Protein AF-A0A8T5SY99-F1 (afdb_monomer)

Sequence (152 aa):
MHVGFLIKKLTSEEIKSKTLEIPNKDREMFPKEGVLFFIESLDKYYGSHLTKNGGITGLDEWFEGYPVKQNDVIIISKYSKGFYLSSLSEIIDQQQHFNLEMERILSIEPDDILCPNCRYNLEHAGKGTRDDSYILKCARCGFTLVKKSHFD

Foldseek 3Di:
DWDDKDKDWDAPVCLVVVKAADDPVCLVVDDDAPDWFWEDEPHDIFTWGADPRRIIDRCVCVSVVFVDDGRWMWMWIGDPRGIYIDTPRNVVVVVPPVVVVVCVVVVDDDDFPADPPPRHGFDWPAADPDPQWTWTADPPPGDIDIDGHPDD

Radius of gyration: 20.11 Å; Cα contacts (8 Å, |Δi|>4): 247; chains: 1; bounding box: 43×52×40 Å

Structure (mmCIF, N/CA/C/O backbone):
data_AF-A0A8T5SY99-F1
#
_entry.id   AF-A0A8T5SY99-F1
#
loop_
_atom_site.group_PDB
_atom_site.id
_atom_site.type_symbol
_atom_site.label_atom_id
_atom_site.label_alt_id
_atom_site.label_comp_id
_atom_site.label_asym_id
_atom_site.label_entity_id
_atom_site.label_seq_id
_atom_site.pdbx_PDB_ins_code
_atom_site.Cartn_x
_atom_site.Cartn_y
_atom_site.Cartn_z
_atom_site.occupancy
_atom_site.B_iso_or_equiv
_atom_site.auth_seq_id
_atom_site.auth_comp_id
_atom_site.auth_asym_id
_atom_site.auth_atom_id
_atom_site.pdbx_PDB_model_num
ATOM 1 N 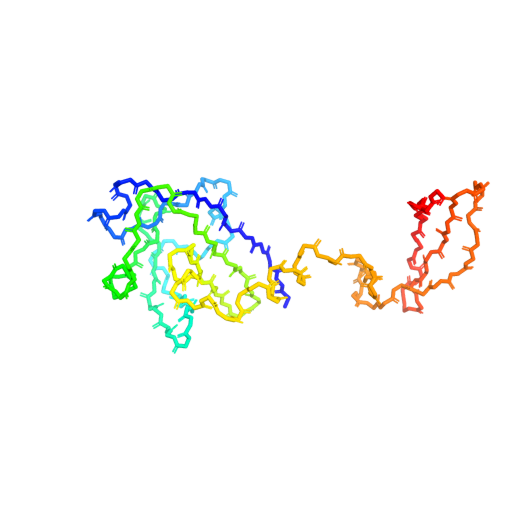N . MET A 1 1 ? 9.666 -0.825 -13.123 1.00 37.66 1 MET A N 1
ATOM 2 C CA . MET A 1 1 ? 10.563 -1.632 -12.264 1.00 37.66 1 MET A CA 1
ATOM 3 C C . MET A 1 1 ? 10.081 -1.474 -10.829 1.00 37.66 1 MET A C 1
ATOM 5 O O . MET A 1 1 ? 9.980 -0.332 -10.393 1.00 37.66 1 MET A O 1
ATOM 9 N N . HIS A 1 2 ? 9.699 -2.562 -10.151 1.00 42.06 2 HIS A N 1
ATOM 10 C CA . HIS A 1 2 ? 9.310 -2.521 -8.735 1.00 42.06 2 HIS A CA 1
ATOM 11 C C . HIS A 1 2 ? 10.550 -2.417 -7.848 1.00 42.06 2 HIS A C 1
ATOM 13 O O . HIS A 1 2 ? 11.557 -3.067 -8.126 1.00 42.06 2 HIS A O 1
ATOM 19 N N . VAL A 1 3 ? 10.476 -1.566 -6.825 1.00 53.16 3 VAL A N 1
ATOM 20 C CA . VAL A 1 3 ? 11.614 -1.215 -5.957 1.00 53.16 3 VAL A CA 1
ATOM 21 C C . VAL A 1 3 ? 11.468 -1.834 -4.561 1.00 53.16 3 VAL A C 1
ATOM 23 O O . VAL A 1 3 ? 12.458 -2.007 -3.862 1.00 53.16 3 VAL A O 1
ATOM 26 N N . GLY A 1 4 ? 10.256 -2.237 -4.172 1.00 63.75 4 GLY A N 1
ATOM 27 C CA . GLY A 1 4 ? 9.987 -2.907 -2.903 1.00 63.75 4 GLY A CA 1
ATOM 28 C C . GLY A 1 4 ? 8.499 -2.927 -2.563 1.00 63.75 4 GLY A C 1
ATOM 29 O O . GLY A 1 4 ? 7.689 -2.316 -3.265 1.00 63.75 4 GLY A O 1
ATOM 30 N N . PHE A 1 5 ? 8.161 -3.611 -1.472 1.00 68.06 5 PHE A N 1
ATOM 31 C CA . PHE A 1 5 ? 6.801 -3.713 -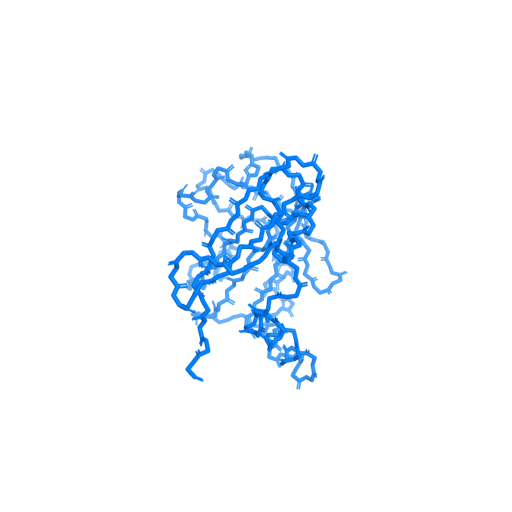0.946 1.00 68.06 5 PHE A CA 1
ATOM 32 C C . PHE A 1 5 ? 6.809 -3.444 0.557 1.00 68.06 5 PHE A C 1
ATOM 34 O O . PHE A 1 5 ? 7.667 -3.960 1.271 1.00 68.06 5 PHE A O 1
ATOM 41 N N . LEU A 1 6 ? 5.831 -2.680 1.038 1.00 78.31 6 LEU A N 1
ATOM 42 C CA . LEU A 1 6 ? 5.439 -2.694 2.443 1.00 78.31 6 LEU A CA 1
ATOM 43 C C . LEU A 1 6 ? 4.195 -3.569 2.558 1.00 78.31 6 LEU A C 1
ATOM 45 O O . LEU A 1 6 ? 3.147 -3.213 2.028 1.00 78.31 6 LEU A O 1
ATOM 49 N N . ILE A 1 7 ? 4.320 -4.701 3.244 1.00 78.38 7 ILE A N 1
ATOM 50 C CA . ILE A 1 7 ? 3.202 -5.603 3.528 1.00 78.38 7 ILE A CA 1
ATOM 51 C C . ILE A 1 7 ? 3.048 -5.666 5.038 1.00 78.38 7 ILE A C 1
ATOM 53 O O . ILE A 1 7 ? 3.974 -6.073 5.745 1.00 78.38 7 ILE A O 1
ATOM 57 N N . LYS A 1 8 ? 1.892 -5.246 5.545 1.00 84.00 8 LYS A N 1
ATOM 58 C CA . LYS A 1 8 ? 1.599 -5.297 6.979 1.00 84.00 8 LYS A CA 1
ATOM 59 C C . LYS A 1 8 ? 0.110 -5.421 7.243 1.00 84.00 8 LYS A C 1
ATOM 61 O O . LYS A 1 8 ? -0.716 -5.196 6.366 1.00 84.00 8 LYS A O 1
ATOM 66 N N . LYS A 1 9 ? -0.212 -5.763 8.486 1.00 86.75 9 LYS A N 1
ATOM 67 C CA . LYS A 1 9 ? -1.574 -5.693 9.007 1.00 86.75 9 LYS A CA 1
ATOM 68 C C . LYS A 1 9 ? -1.859 -4.290 9.529 1.00 86.75 9 LYS A C 1
ATOM 70 O O . LYS A 1 9 ? -0.990 -3.702 10.175 1.00 86.75 9 LYS A O 1
ATOM 75 N N . LEU A 1 10 ? -3.068 -3.801 9.282 1.00 89.56 10 LEU A N 1
ATOM 76 C CA . LEU A 1 10 ? -3.578 -2.571 9.872 1.00 89.56 10 LEU A CA 1
ATOM 77 C C . LEU A 1 10 ? -3.834 -2.756 11.363 1.00 89.56 10 LEU A C 1
ATOM 79 O O . LEU A 1 10 ? -4.498 -3.705 11.795 1.00 89.56 10 LEU A O 1
ATOM 83 N N . THR A 1 11 ? -3.331 -1.815 12.149 1.00 93.31 11 THR A N 1
ATOM 84 C CA . THR A 1 11 ? -3.663 -1.695 13.567 1.00 93.31 11 THR A CA 1
ATOM 85 C C . THR A 1 11 ? -4.915 -0.838 13.761 1.00 93.31 11 THR A C 1
ATOM 87 O O . THR A 1 11 ? -5.295 -0.044 12.901 1.00 93.31 11 THR A O 1
ATOM 90 N N . SER A 1 12 ? -5.572 -0.971 14.915 1.00 93.00 12 SER A N 1
ATOM 91 C CA . SER A 1 12 ? -6.745 -0.149 15.239 1.00 93.00 12 SER A CA 1
ATOM 92 C C . SER A 1 12 ? -6.410 1.342 15.317 1.00 93.00 12 SER A C 1
ATOM 94 O O . SER A 1 12 ? -7.271 2.169 15.033 1.00 93.00 12 SER A O 1
ATOM 96 N N . GLU A 1 13 ? -5.180 1.683 15.711 1.00 93.31 13 GLU A N 1
ATOM 97 C CA . GLU A 1 13 ? -4.735 3.073 15.814 1.00 93.31 13 GLU A CA 1
ATOM 98 C C . GLU A 1 13 ? -4.562 3.704 14.434 1.00 93.31 13 GLU A C 1
ATOM 100 O O . GLU A 1 13 ? -5.018 4.820 14.213 1.00 93.31 13 GLU A O 1
ATOM 105 N N . GLU A 1 14 ? -3.999 2.971 13.473 1.00 93.31 14 GLU A N 1
ATOM 106 C CA . GLU A 1 14 ? -3.857 3.435 12.087 1.00 93.31 14 GLU A CA 1
ATOM 107 C C . GLU A 1 14 ? -5.207 3.709 11.424 1.00 93.31 14 GLU A C 1
ATOM 109 O O . GLU A 1 14 ? -5.354 4.694 10.707 1.00 93.31 14 GLU A O 1
ATOM 114 N N . ILE A 1 15 ? -6.214 2.880 11.713 1.00 91.62 15 ILE A N 1
ATOM 115 C CA . ILE A 1 15 ? -7.577 3.071 11.201 1.00 91.62 15 ILE A CA 1
ATOM 116 C C . ILE A 1 15 ? -8.224 4.310 11.830 1.00 91.62 15 ILE A C 1
ATOM 118 O O . ILE A 1 15 ? -8.823 5.119 11.128 1.00 91.62 15 ILE A O 1
ATOM 122 N N . LYS A 1 16 ? -8.088 4.489 13.150 1.00 91.88 16 LYS A N 1
ATOM 123 C CA . LYS A 1 16 ? -8.656 5.648 13.862 1.00 91.88 16 LYS A CA 1
ATOM 124 C C . LYS A 1 16 ? -7.991 6.963 13.467 1.00 91.88 16 LYS A C 1
ATOM 126 O O . LYS A 1 16 ? -8.677 7.961 13.277 1.00 91.88 16 LYS A O 1
ATOM 131 N N . SER A 1 17 ? -6.665 6.958 13.368 1.00 93.12 17 SER A N 1
ATOM 132 C CA . SER A 1 17 ? -5.846 8.126 13.024 1.00 93.12 17 SER A CA 1
ATOM 133 C C . SER A 1 17 ? -5.707 8.349 11.516 1.00 93.12 17 SER A C 1
ATOM 135 O O . SER A 1 17 ? -5.062 9.315 11.106 1.00 93.12 17 SER A O 1
ATOM 137 N N . LYS A 1 18 ? -6.272 7.450 10.696 1.00 93.25 18 LYS A N 1
ATOM 138 C CA . LYS A 1 18 ? -6.192 7.454 9.227 1.00 93.25 18 LYS A CA 1
ATOM 139 C C . LYS A 1 18 ? -4.759 7.629 8.706 1.00 93.25 18 LYS A C 1
ATOM 141 O O . LYS A 1 18 ? -4.503 8.304 7.710 1.00 93.25 18 LYS A O 1
ATOM 146 N N . THR A 1 19 ? -3.804 7.034 9.413 1.00 93.94 19 THR A N 1
ATOM 147 C CA . THR A 1 19 ? -2.369 7.161 9.151 1.00 93.94 19 THR A CA 1
ATOM 148 C C . THR A 1 19 ? -1.760 5.770 9.085 1.00 93.94 19 THR A C 1
ATOM 150 O O . THR A 1 19 ? -2.045 4.948 9.945 1.00 93.94 19 THR A O 1
ATOM 153 N N . LEU A 1 20 ? -0.911 5.496 8.092 1.00 93.06 20 LEU A N 1
ATOM 154 C CA . LEU A 1 20 ? -0.229 4.203 7.953 1.00 93.06 20 LEU A CA 1
ATOM 155 C C . LEU A 1 20 ? 1.198 4.288 8.479 1.00 93.06 20 LEU A C 1
ATOM 157 O O . LEU A 1 20 ? 2.041 4.977 7.910 1.00 93.06 20 LEU A O 1
ATOM 161 N N . GLU A 1 21 ? 1.508 3.567 9.545 1.00 92.44 21 GLU A N 1
ATOM 162 C CA . GLU A 1 21 ? 2.853 3.526 10.102 1.00 92.44 21 GLU A CA 1
ATOM 163 C C . GLU A 1 21 ? 3.798 2.701 9.229 1.00 92.44 21 GLU A C 1
ATOM 165 O O . GLU A 1 21 ? 3.538 1.526 8.933 1.00 92.44 21 GLU A O 1
ATOM 170 N N . ILE A 1 22 ? 4.947 3.298 8.896 1.00 87.06 22 ILE A N 1
ATOM 171 C CA . ILE A 1 22 ? 6.030 2.621 8.188 1.00 87.06 22 ILE A CA 1
ATOM 172 C C . ILE A 1 22 ? 7.069 2.117 9.203 1.00 87.06 22 ILE A C 1
ATOM 174 O O . ILE A 1 22 ? 7.662 2.924 9.936 1.00 87.06 22 ILE A O 1
ATOM 178 N N . PRO A 1 23 ? 7.366 0.803 9.216 1.00 82.69 23 PRO A N 1
ATOM 179 C CA . PRO A 1 23 ? 8.468 0.251 9.996 1.00 82.69 23 PRO A CA 1
ATOM 180 C C . PRO A 1 23 ? 9.796 0.932 9.650 1.00 82.69 23 PRO A C 1
ATOM 182 O O . PRO A 1 23 ? 10.079 1.183 8.483 1.00 82.69 23 PRO A O 1
ATOM 185 N N . ASN A 1 24 ? 10.657 1.173 10.643 1.00 78.38 24 ASN A N 1
ATOM 186 C CA . ASN A 1 24 ? 11.931 1.886 10.443 1.00 78.38 24 ASN A CA 1
ATOM 187 C C . ASN A 1 24 ? 12.778 1.323 9.291 1.00 78.38 24 ASN A C 1
ATOM 189 O O . ASN A 1 24 ? 13.319 2.094 8.505 1.00 78.38 24 ASN A O 1
ATOM 193 N N . LYS A 1 25 ? 12.826 -0.008 9.157 1.00 78.25 25 LYS A N 1
ATOM 194 C CA . LYS A 1 25 ? 13.546 -0.715 8.085 1.00 78.25 25 LYS A CA 1
ATOM 195 C C . LYS A 1 25 ? 13.067 -0.362 6.669 1.00 78.25 25 LYS A C 1
ATOM 197 O O . LYS A 1 25 ? 13.828 -0.500 5.723 1.00 78.25 25 LYS A O 1
ATOM 202 N N . ASP A 1 26 ? 11.823 0.096 6.528 1.00 74.19 26 ASP A N 1
ATOM 203 C CA . ASP A 1 26 ? 11.186 0.364 5.240 1.00 74.19 26 ASP A CA 1
ATOM 204 C C . ASP A 1 26 ? 11.137 1.866 4.903 1.00 74.19 26 ASP A C 1
ATOM 206 O O . ASP A 1 26 ? 10.755 2.243 3.790 1.00 74.19 26 ASP A O 1
ATOM 210 N N . ARG A 1 27 ? 11.545 2.736 5.843 1.00 76.00 27 ARG A N 1
ATOM 211 C CA . ARG A 1 27 ? 11.481 4.203 5.706 1.00 76.00 27 ARG A CA 1
ATOM 212 C C . ARG A 1 27 ? 12.395 4.751 4.625 1.00 76.00 27 ARG A C 1
ATOM 214 O O . ARG A 1 27 ? 11.992 5.665 3.918 1.00 76.00 27 ARG A O 1
ATOM 221 N N . GLU A 1 28 ? 13.587 4.182 4.464 1.00 77.06 28 GLU A N 1
ATOM 222 C CA . GLU A 1 28 ? 14.563 4.627 3.455 1.00 77.06 28 GLU A CA 1
ATOM 223 C C . GLU A 1 28 ? 14.026 4.513 2.027 1.00 77.06 28 GLU A C 1
ATOM 225 O O . GLU A 1 28 ? 14.459 5.219 1.121 1.00 77.06 28 GLU A O 1
ATOM 230 N N . MET A 1 29 ? 13.044 3.637 1.829 1.00 74.62 29 MET A N 1
ATOM 231 C CA . MET A 1 29 ? 12.411 3.437 0.540 1.00 74.62 29 MET A CA 1
ATOM 232 C C . MET A 1 29 ? 11.303 4.476 0.256 1.00 74.62 29 MET A C 1
ATOM 234 O O . MET A 1 29 ? 10.673 4.401 -0.799 1.00 74.62 29 MET A O 1
ATOM 238 N N . PHE A 1 30 ? 10.931 5.344 1.203 1.00 81.56 30 PHE A N 1
ATOM 239 C CA . PHE A 1 30 ? 9.907 6.388 1.032 1.00 81.56 30 PHE A CA 1
ATOM 240 C C . PHE A 1 30 ? 10.552 7.784 0.924 1.00 81.56 30 PHE A C 1
ATOM 242 O O . PHE A 1 30 ? 11.700 7.965 1.333 1.00 81.56 30 PHE A O 1
ATOM 249 N N . PRO A 1 31 ? 9.839 8.787 0.374 1.00 83.56 31 PRO A N 1
ATOM 250 C CA . PRO A 1 31 ? 10.314 10.166 0.358 1.00 83.56 31 PRO A CA 1
ATOM 251 C C . PRO A 1 31 ? 10.551 10.695 1.773 1.00 83.56 31 PRO A C 1
ATOM 253 O O . PRO A 1 31 ? 9.979 10.199 2.741 1.00 83.56 31 PRO A O 1
ATOM 256 N N . LYS A 1 32 ? 11.392 11.725 1.896 1.00 83.31 32 LYS A N 1
ATOM 257 C CA . LYS A 1 32 ? 11.662 12.369 3.188 1.00 83.31 32 LYS A CA 1
ATOM 258 C C . LYS A 1 32 ? 10.393 13.008 3.767 1.00 83.31 32 LYS A C 1
ATOM 260 O O . LYS A 1 32 ? 9.453 13.317 3.038 1.00 83.31 32 LYS A O 1
ATOM 265 N N . GLU A 1 33 ? 10.403 13.239 5.079 1.00 88.31 33 GLU A N 1
ATOM 266 C CA . GLU A 1 33 ? 9.351 13.978 5.787 1.00 88.31 33 GLU A CA 1
ATOM 267 C C . GLU A 1 33 ? 8.965 15.270 5.049 1.00 88.31 33 GLU A C 1
ATOM 269 O O . GLU A 1 33 ? 9.833 16.004 4.569 1.00 88.31 33 GLU A O 1
ATOM 274 N N . GLY A 1 34 ? 7.659 15.529 4.942 1.00 77.25 34 GLY A N 1
ATOM 275 C CA . GLY A 1 34 ? 7.115 16.734 4.308 1.00 77.25 34 GLY A CA 1
ATOM 276 C C . GLY A 1 34 ? 7.191 16.773 2.777 1.00 77.25 34 GLY A C 1
ATOM 277 O O . GLY A 1 34 ? 6.622 17.680 2.173 1.00 77.25 34 GLY A O 1
ATOM 278 N N . VAL A 1 35 ? 7.842 15.803 2.124 1.00 82.00 35 VAL A N 1
ATOM 279 C CA . VAL A 1 35 ? 7.814 15.683 0.660 1.00 82.00 35 VAL A CA 1
ATOM 280 C C . VAL A 1 35 ? 6.489 15.056 0.238 1.00 82.00 35 VAL A C 1
ATOM 282 O O . VAL A 1 35 ? 6.163 13.946 0.659 1.00 82.00 35 VAL A O 1
ATOM 285 N N . LEU A 1 36 ? 5.743 15.764 -0.611 1.00 84.12 36 LEU A N 1
ATOM 286 C CA . LEU A 1 36 ? 4.513 15.255 -1.210 1.00 84.12 36 LEU A CA 1
ATOM 287 C C . LEU A 1 36 ? 4.836 14.166 -2.241 1.00 84.12 36 LEU A C 1
ATOM 289 O O . LEU A 1 36 ? 5.722 14.329 -3.082 1.00 84.12 36 LEU A O 1
ATOM 293 N N . PHE A 1 37 ? 4.081 13.078 -2.201 1.00 82.94 37 PHE A N 1
ATOM 294 C CA . PHE A 1 37 ? 4.080 12.029 -3.210 1.00 82.94 37 PHE A CA 1
ATOM 295 C C . PHE A 1 37 ? 2.659 11.515 -3.432 1.00 82.94 37 PHE A C 1
ATOM 297 O O . PHE A 1 37 ? 1.750 11.839 -2.675 1.00 82.94 37 PHE A O 1
ATOM 304 N N . PHE A 1 38 ? 2.463 10.723 -4.482 1.00 82.06 38 PHE A N 1
ATOM 305 C CA . PHE A 1 38 ? 1.153 10.167 -4.801 1.00 82.06 38 PHE A CA 1
ATOM 306 C C . PHE A 1 38 ? 1.123 8.666 -4.546 1.00 82.06 38 PHE A C 1
ATOM 308 O O . PHE A 1 38 ? 2.065 7.950 -4.903 1.00 82.06 38 PHE A O 1
ATOM 315 N N . ILE A 1 39 ? 0.036 8.216 -3.927 1.00 84.75 39 ILE A N 1
ATOM 316 C CA . ILE A 1 39 ? -0.316 6.807 -3.785 1.00 84.75 39 ILE A CA 1
ATOM 317 C C . ILE A 1 39 ? -1.534 6.541 -4.659 1.00 84.75 39 ILE A C 1
ATOM 319 O O . ILE A 1 39 ? -2.543 7.227 -4.558 1.00 84.75 39 ILE A O 1
ATOM 323 N N . GLU A 1 40 ? -1.427 5.550 -5.523 1.00 81.75 40 GLU A N 1
ATOM 324 C CA . GLU A 1 40 ? -2.483 5.101 -6.417 1.00 81.75 40 GLU A CA 1
ATOM 325 C C . GLU A 1 40 ? -3.225 3.906 -5.809 1.00 81.75 40 GLU A C 1
ATOM 327 O O . GLU A 1 40 ? -2.587 3.008 -5.266 1.00 81.75 40 GLU A O 1
ATOM 332 N N . SER A 1 41 ? -4.551 3.870 -5.903 1.00 83.62 41 SER A N 1
ATOM 333 C CA . SER A 1 41 ? -5.387 2.708 -5.555 1.00 83.62 41 SER A CA 1
ATOM 33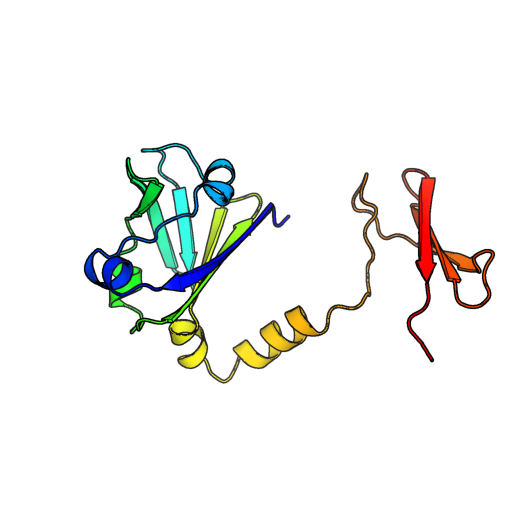4 C C . SER A 1 41 ? -6.607 2.716 -6.470 1.00 83.62 41 SER A C 1
ATOM 336 O O . SER A 1 41 ? -7.244 3.757 -6.593 1.00 83.62 41 SER A O 1
ATOM 338 N N . LEU A 1 42 ? -6.890 1.587 -7.137 1.00 69.50 42 LEU A N 1
ATOM 339 C CA . LEU A 1 42 ? -8.056 1.360 -8.016 1.00 69.50 42 LEU A CA 1
ATOM 340 C C . LEU A 1 42 ? -8.583 2.630 -8.730 1.00 69.50 42 LEU A C 1
ATOM 342 O O . LEU A 1 42 ? -9.708 3.064 -8.495 1.00 69.50 42 LEU A O 1
ATOM 346 N N . ASP A 1 43 ? -7.750 3.254 -9.567 1.00 68.56 43 ASP A N 1
ATOM 347 C CA . ASP A 1 43 ? -8.070 4.450 -10.375 1.00 68.56 43 ASP A CA 1
ATOM 348 C C . ASP A 1 43 ? -8.166 5.797 -9.629 1.00 68.56 43 ASP A C 1
ATOM 350 O O . ASP A 1 43 ? -8.501 6.826 -10.223 1.00 68.56 43 ASP A O 1
ATOM 354 N N . LYS A 1 44 ? -7.822 5.836 -8.341 1.00 76.00 44 LYS A N 1
ATOM 355 C CA . LYS A 1 44 ? -7.678 7.062 -7.547 1.00 76.00 44 LYS A CA 1
ATOM 356 C C . LYS A 1 44 ? -6.220 7.338 -7.215 1.00 76.00 44 LYS A C 1
ATOM 358 O O . LYS A 1 44 ? -5.426 6.428 -6.990 1.00 76.00 44 LYS A O 1
ATOM 363 N N . TYR A 1 45 ? -5.894 8.625 -7.129 1.00 83.62 45 TYR A N 1
ATOM 364 C CA . TYR A 1 45 ? -4.595 9.112 -6.682 1.00 83.62 45 TYR A CA 1
ATOM 365 C C . TYR A 1 45 ? -4.770 9.945 -5.421 1.00 83.62 45 TYR A C 1
ATOM 367 O O . TYR A 1 45 ? -5.507 10.929 -5.411 1.00 83.62 45 TYR A O 1
ATOM 375 N N . TYR A 1 46 ? -4.038 9.576 -4.382 1.00 85.00 46 TYR A N 1
ATOM 376 C CA . TYR A 1 46 ? -4.042 10.242 -3.094 1.00 85.00 46 TYR A CA 1
ATOM 377 C C . TYR A 1 46 ? -2.734 11.004 -2.921 1.00 85.00 46 TYR A C 1
ATOM 379 O O . TYR A 1 46 ? -1.647 10.429 -3.019 1.00 85.00 46 TYR A O 1
ATOM 387 N N . GLY A 1 47 ? -2.835 12.312 -2.691 1.00 86.12 47 GLY A N 1
ATOM 388 C CA . GLY A 1 47 ? -1.693 13.138 -2.317 1.00 86.12 47 GLY A CA 1
ATOM 389 C C . GLY A 1 47 ? -1.303 12.841 -0.874 1.00 86.12 47 GLY A C 1
ATOM 390 O O . GLY A 1 47 ? -2.013 13.217 0.053 1.00 86.12 47 GLY A O 1
ATOM 391 N N . SER A 1 48 ? -0.169 12.181 -0.682 1.00 89.94 48 SER A N 1
ATOM 392 C CA . SER A 1 48 ? 0.298 11.720 0.620 1.00 89.94 48 SER A CA 1
ATOM 393 C C . SER A 1 48 ? 1.667 12.293 0.966 1.00 89.94 48 SER A C 1
ATOM 395 O O . SER A 1 48 ? 2.434 12.730 0.107 1.00 89.94 48 SER A O 1
ATOM 397 N N . HIS A 1 49 ? 1.989 12.300 2.254 1.00 88.81 49 HIS A N 1
ATOM 398 C CA . HIS A 1 49 ? 3.322 12.652 2.736 1.00 88.81 49 HIS A CA 1
ATOM 399 C C . HIS A 1 49 ? 3.642 11.904 4.030 1.00 88.81 49 HIS A C 1
ATOM 401 O O . HIS A 1 49 ? 2.752 11.358 4.689 1.00 88.81 49 HIS A O 1
ATOM 407 N N . LEU A 1 50 ? 4.928 11.878 4.393 1.00 92.19 50 LEU A N 1
ATOM 408 C CA . LEU A 1 50 ? 5.359 11.326 5.674 1.00 92.19 50 LEU A CA 1
ATOM 409 C C . LEU A 1 50 ? 5.253 12.366 6.789 1.00 92.19 50 LEU A C 1
ATOM 411 O O . LEU A 1 50 ? 5.752 13.485 6.650 1.00 92.19 50 LEU A O 1
ATOM 415 N N . THR A 1 51 ? 4.666 11.956 7.910 1.00 91.62 51 THR A N 1
ATOM 416 C CA . THR A 1 51 ? 4.680 12.689 9.177 1.00 91.62 51 THR A CA 1
ATOM 417 C C . THR A 1 51 ? 6.050 12.591 9.856 1.00 91.62 51 THR A C 1
ATOM 419 O O . THR A 1 51 ? 6.854 11.709 9.545 1.00 91.62 51 THR A O 1
ATOM 422 N N . LYS A 1 52 ? 6.283 13.438 10.869 1.00 88.69 52 LYS A N 1
ATOM 423 C CA . LYS A 1 52 ? 7.480 13.413 11.741 1.00 88.69 52 LYS A CA 1
ATOM 424 C C . LYS A 1 52 ? 7.789 12.044 12.335 1.00 88.69 52 LYS A C 1
ATOM 426 O O . LYS A 1 52 ? 8.944 11.684 12.541 1.00 88.69 52 LYS A O 1
ATOM 431 N N . ASN A 1 53 ? 6.745 11.265 12.593 1.00 88.25 53 ASN A N 1
ATOM 432 C CA . ASN A 1 53 ? 6.872 9.955 13.214 1.00 88.25 53 ASN A CA 1
ATOM 433 C C . ASN A 1 53 ? 7.061 8.838 12.178 1.00 88.25 53 ASN A C 1
ATOM 435 O O . ASN A 1 53 ? 7.159 7.678 12.564 1.00 88.25 53 ASN A O 1
ATOM 439 N N . GLY A 1 54 ? 7.148 9.165 10.882 1.00 87.00 54 GLY A N 1
ATOM 440 C CA . GLY A 1 54 ? 7.324 8.207 9.790 1.00 87.00 54 GLY A CA 1
ATOM 441 C C . GLY A 1 54 ? 6.043 7.479 9.377 1.00 87.00 54 GLY A C 1
ATOM 442 O O . GLY A 1 54 ? 6.129 6.394 8.809 1.00 87.00 54 GLY A O 1
ATOM 443 N N . GLY A 1 55 ? 4.871 8.042 9.680 1.00 93.06 55 GLY A N 1
ATOM 444 C CA . GLY A 1 55 ? 3.586 7.547 9.183 1.00 93.06 55 GLY A CA 1
ATOM 445 C C . GLY A 1 55 ? 3.181 8.240 7.882 1.00 93.06 55 GLY A C 1
ATOM 446 O O . GLY A 1 55 ? 3.487 9.413 7.694 1.00 93.06 55 GLY A O 1
ATOM 447 N N . ILE A 1 56 ? 2.490 7.535 6.994 1.00 94.00 56 ILE A N 1
ATOM 448 C CA . ILE A 1 56 ? 1.889 8.080 5.774 1.00 94.00 56 ILE A CA 1
ATOM 449 C C . ILE A 1 56 ? 0.524 8.660 6.129 1.00 94.00 56 ILE A C 1
ATOM 451 O O . ILE A 1 56 ? -0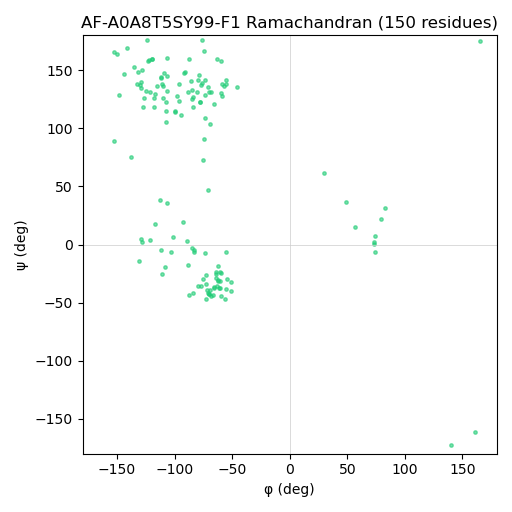.323 7.945 6.660 1.00 94.00 56 ILE A O 1
ATOM 455 N N . THR A 1 57 ? 0.303 9.928 5.802 1.00 94.19 57 THR A N 1
ATOM 456 C CA . THR A 1 57 ? -0.996 10.604 5.942 1.00 94.19 57 THR A CA 1
ATOM 457 C C . THR A 1 57 ? -1.453 11.192 4.599 1.00 94.19 57 THR A C 1
ATOM 459 O O . THR A 1 57 ? -0.716 11.113 3.612 1.00 94.19 57 THR A O 1
ATOM 462 N N . GLY A 1 58 ? -2.660 11.767 4.543 1.00 90.38 58 GLY A N 1
ATOM 463 C CA . GLY A 1 58 ? -3.317 12.193 3.299 1.00 90.38 58 GLY A CA 1
ATOM 464 C C . GLY A 1 58 ? -4.039 11.048 2.582 1.00 90.38 58 GLY A C 1
ATOM 465 O O . GLY A 1 58 ? -4.072 11.004 1.356 1.00 90.38 58 GLY A O 1
ATOM 466 N N . LEU A 1 59 ? -4.557 10.086 3.353 1.00 92.19 59 LEU A N 1
ATOM 467 C CA . LEU A 1 59 ? -5.295 8.909 2.876 1.00 92.19 59 LEU A CA 1
ATOM 468 C C . LEU A 1 59 ? -6.743 8.893 3.388 1.00 92.19 59 LEU A C 1
ATOM 470 O O . LEU A 1 59 ? -7.390 7.849 3.381 1.00 92.19 59 LEU A O 1
ATOM 474 N N . ASP A 1 60 ? -7.267 10.030 3.849 1.00 90.06 60 ASP A N 1
ATOM 475 C CA . ASP A 1 60 ? -8.584 10.110 4.484 1.00 90.06 60 ASP A CA 1
ATOM 476 C C . ASP A 1 60 ? -9.703 9.569 3.594 1.00 90.06 60 ASP A C 1
ATOM 478 O O . ASP A 1 60 ? -10.497 8.740 4.033 1.00 90.06 60 ASP A O 1
ATOM 482 N N . GLU A 1 61 ? -9.703 9.979 2.326 1.00 87.56 61 GLU A N 1
ATOM 483 C CA . GLU A 1 61 ? -10.663 9.526 1.318 1.00 87.56 61 GLU A CA 1
ATOM 484 C C . GLU A 1 61 ? -10.543 8.025 1.017 1.00 87.56 61 GLU A C 1
ATOM 486 O O . GLU A 1 61 ? -11.525 7.387 0.641 1.00 87.56 61 GLU A O 1
ATOM 491 N N . TRP A 1 62 ? -9.351 7.442 1.171 1.00 90.19 62 TRP A N 1
ATOM 492 C CA . TRP A 1 62 ? -9.149 6.002 1.011 1.00 90.19 62 TRP A CA 1
ATOM 493 C C . TRP A 1 62 ? -9.748 5.234 2.196 1.00 90.19 62 TRP A C 1
ATOM 495 O O . TRP A 1 62 ? -10.518 4.299 1.992 1.00 90.19 62 TRP A O 1
ATOM 505 N N . PHE A 1 63 ? -9.475 5.674 3.430 1.00 90.00 63 PHE A N 1
ATOM 506 C CA . PHE A 1 63 ? -10.057 5.078 4.640 1.00 90.00 63 PHE A CA 1
ATOM 507 C C . PHE A 1 63 ? -11.585 5.204 4.702 1.00 90.00 63 PHE A C 1
ATOM 509 O O . PHE A 1 63 ? -12.245 4.351 5.287 1.00 90.00 63 PHE A O 1
ATOM 516 N N . GLU A 1 64 ? -12.153 6.270 4.137 1.00 86.75 64 GLU A N 1
ATOM 517 C CA . GLU A 1 64 ? -13.606 6.462 4.058 1.00 86.75 64 GLU A CA 1
ATOM 518 C C . GLU A 1 64 ? -14.244 5.669 2.918 1.00 86.75 64 GLU A C 1
ATOM 520 O O . GLU A 1 64 ? -15.363 5.177 3.059 1.00 86.75 64 GLU A O 1
ATOM 525 N N . GLY A 1 65 ? -13.539 5.550 1.790 1.00 79.06 65 GLY A N 1
ATOM 526 C CA . GLY A 1 65 ? -14.027 4.855 0.604 1.00 79.06 65 GLY A CA 1
ATOM 527 C C . GLY A 1 65 ? -14.058 3.336 0.747 1.00 79.06 65 GLY A C 1
ATOM 528 O O . GLY A 1 65 ? -14.872 2.697 0.085 1.00 79.06 65 GLY A O 1
ATOM 529 N N . TYR A 1 66 ? -13.212 2.766 1.610 1.00 78.25 66 TYR A N 1
ATOM 530 C CA . TYR A 1 66 ? -13.093 1.321 1.787 1.00 78.25 66 TYR A CA 1
ATOM 531 C C . TYR A 1 66 ? -13.253 0.926 3.262 1.00 78.25 66 TYR A C 1
ATOM 533 O O . TYR A 1 66 ? -12.521 1.437 4.112 1.00 78.25 66 TYR A O 1
ATOM 541 N N . PRO A 1 67 ? -14.166 -0.007 3.601 1.00 73.38 67 PRO A N 1
ATOM 542 C CA . PRO A 1 67 ? -14.421 -0.414 4.981 1.00 73.38 67 PRO A CA 1
ATOM 543 C C . PRO A 1 67 ? -13.305 -1.326 5.515 1.00 73.38 67 PRO A C 1
ATOM 545 O O . PRO A 1 67 ? -13.492 -2.531 5.691 1.00 73.38 67 PRO A O 1
ATOM 548 N N . VAL A 1 68 ? -12.135 -0.749 5.788 1.00 83.75 68 VAL A N 1
ATOM 549 C CA . VAL A 1 68 ? -10.986 -1.462 6.355 1.00 83.75 68 VAL A CA 1
ATOM 550 C C . VAL A 1 68 ? -11.192 -1.788 7.835 1.00 83.75 68 VAL A C 1
ATOM 552 O O . VAL A 1 68 ? -11.726 -0.996 8.616 1.00 83.75 68 VAL A O 1
ATOM 555 N N . LYS A 1 69 ? -10.746 -2.975 8.244 1.00 86.62 69 LYS A N 1
ATOM 556 C CA . LYS A 1 69 ? -10.845 -3.494 9.612 1.00 86.62 69 LYS A CA 1
ATOM 557 C C . LYS A 1 69 ? -9.468 -3.767 10.195 1.00 86.62 69 LYS A C 1
ATOM 559 O O . LYS A 1 69 ? -8.470 -3.936 9.497 1.00 86.62 69 LYS A O 1
ATOM 564 N N . GLN A 1 70 ? -9.411 -3.829 11.524 1.00 88.19 70 GLN A N 1
ATOM 565 C CA . GLN A 1 70 ? -8.199 -4.260 12.210 1.00 88.19 70 GLN A CA 1
ATOM 566 C C . GLN A 1 70 ? -7.777 -5.642 11.694 1.00 88.19 70 GLN A C 1
ATOM 568 O O . GLN A 1 70 ? -8.610 -6.538 11.570 1.00 88.19 70 GLN A O 1
ATOM 573 N N . ASN A 1 71 ? -6.472 -5.822 11.490 1.00 84.00 71 ASN A N 1
ATOM 574 C CA . ASN A 1 71 ? -5.836 -7.008 10.915 1.00 84.00 71 ASN A CA 1
ATOM 575 C C . ASN A 1 71 ? -6.010 -7.199 9.406 1.00 84.00 71 ASN A C 1
ATOM 577 O O . ASN A 1 71 ? -5.433 -8.158 8.883 1.00 84.00 71 ASN A O 1
ATOM 581 N N . ASP A 1 72 ? -6.698 -6.293 8.709 1.00 82.81 72 ASP A N 1
ATOM 582 C CA . ASP A 1 72 ? -6.659 -6.276 7.252 1.00 82.81 72 ASP A CA 1
ATOM 583 C C . ASP A 1 72 ? -5.222 -6.101 6.778 1.00 82.81 72 ASP A C 1
ATOM 585 O O . ASP A 1 72 ? -4.442 -5.322 7.336 1.00 82.81 72 ASP A O 1
ATOM 589 N N . VAL A 1 73 ? -4.862 -6.857 5.747 1.00 79.62 73 VAL A N 1
ATOM 590 C CA . VAL A 1 73 ? -3.542 -6.759 5.136 1.00 79.62 73 VAL A CA 1
ATOM 591 C C . VAL A 1 73 ? -3.566 -5.620 4.133 1.00 79.62 73 VAL A C 1
ATOM 593 O O . VAL A 1 73 ? -4.416 -5.596 3.244 1.00 79.62 73 VAL A O 1
ATOM 596 N N . ILE A 1 74 ? -2.610 -4.709 4.275 1.00 84.12 74 ILE A N 1
ATOM 597 C CA . ILE A 1 74 ? -2.304 -3.684 3.285 1.00 84.12 74 ILE A CA 1
ATOM 598 C C . ILE A 1 74 ? -0.998 -4.014 2.580 1.00 84.12 74 ILE A C 1
ATOM 600 O O . ILE A 1 74 ? -0.049 -4.534 3.179 1.00 84.12 74 ILE A O 1
ATOM 604 N N . ILE A 1 75 ? -0.958 -3.675 1.300 1.00 79.38 75 ILE A N 1
ATOM 605 C CA . ILE A 1 75 ? 0.209 -3.807 0.442 1.00 79.38 75 ILE A CA 1
ATOM 606 C C . ILE A 1 75 ? 0.442 -2.447 -0.200 1.00 79.38 75 ILE A C 1
ATOM 608 O O . ILE A 1 75 ? -0.408 -1.963 -0.939 1.00 79.38 75 ILE A O 1
ATOM 612 N N . ILE A 1 76 ? 1.600 -1.844 0.071 1.00 83.38 76 ILE A N 1
ATOM 613 C CA . ILE A 1 76 ? 2.087 -0.671 -0.657 1.00 83.38 76 ILE A CA 1
ATOM 614 C C . ILE A 1 76 ? 3.250 -1.105 -1.540 1.00 83.38 76 ILE A C 1
ATOM 616 O O . ILE A 1 76 ? 4.362 -1.348 -1.064 1.00 83.38 76 ILE A O 1
ATOM 620 N N . SER A 1 77 ? 2.989 -1.193 -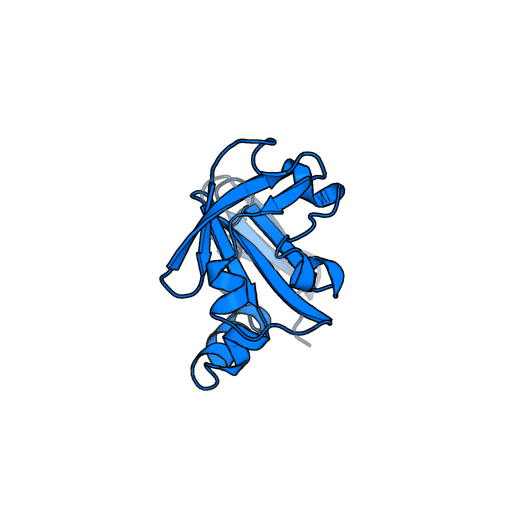2.837 1.00 72.69 77 SER A N 1
ATOM 621 C CA . SER A 1 77 ? 3.961 -1.532 -3.869 1.00 72.69 77 SER A CA 1
ATOM 622 C C . SER A 1 77 ? 4.662 -0.276 -4.368 1.00 72.69 77 SER A C 1
ATOM 624 O O . SER A 1 77 ? 4.019 0.700 -4.742 1.00 72.69 77 SER A O 1
ATOM 626 N N . LYS A 1 78 ? 5.993 -0.298 -4.433 1.00 67.25 78 LYS A N 1
ATOM 627 C CA . LYS A 1 78 ? 6.786 0.814 -4.975 1.00 67.25 78 LYS A CA 1
ATOM 628 C C . LYS A 1 78 ? 7.162 0.530 -6.407 1.00 67.25 78 LYS A C 1
ATOM 630 O O . LYS A 1 78 ? 7.755 -0.512 -6.695 1.00 67.25 78 LYS A O 1
ATOM 635 N N . TYR A 1 79 ? 6.878 1.469 -7.292 1.00 63.47 79 TYR A N 1
ATOM 636 C CA . TYR A 1 79 ? 7.294 1.420 -8.682 1.00 63.47 79 TYR A CA 1
ATOM 637 C C . TYR A 1 79 ? 8.171 2.626 -9.009 1.00 63.47 79 TYR A C 1
ATOM 639 O O . TYR A 1 79 ? 8.148 3.649 -8.335 1.00 63.47 79 TYR A O 1
ATOM 647 N N . SER A 1 80 ? 8.953 2.524 -10.082 1.00 53.62 80 SER A N 1
ATOM 648 C CA . SER A 1 80 ? 9.898 3.559 -10.530 1.00 53.62 80 SER A CA 1
ATOM 649 C C . SER A 1 80 ? 9.300 4.959 -10.765 1.00 53.62 80 SER A C 1
ATOM 651 O O . SER A 1 80 ? 10.045 5.882 -11.068 1.00 53.62 80 SER A O 1
ATOM 653 N N . LYS A 1 81 ? 7.974 5.112 -10.684 1.00 59.38 81 LYS A N 1
ATOM 654 C CA . LYS A 1 81 ? 7.238 6.363 -10.898 1.00 59.38 81 LYS A CA 1
ATOM 655 C C . LYS A 1 81 ? 6.267 6.719 -9.752 1.00 59.38 81 LYS A C 1
ATOM 657 O O . LYS A 1 81 ? 5.584 7.724 -9.885 1.00 59.38 81 LYS A O 1
ATOM 662 N N . GLY A 1 82 ? 6.187 5.940 -8.663 1.00 69.50 82 GLY A N 1
ATOM 663 C CA . GLY A 1 82 ? 5.169 6.152 -7.623 1.00 69.50 82 GLY A CA 1
ATOM 664 C C . GLY A 1 82 ? 4.904 4.950 -6.709 1.00 69.50 82 GLY A C 1
ATOM 665 O O . GLY A 1 82 ? 5.730 4.039 -6.584 1.00 69.50 82 GLY A O 1
ATOM 666 N N . PHE A 1 83 ? 3.749 4.976 -6.045 1.00 80.56 83 PHE A N 1
ATOM 667 C CA . PHE A 1 83 ? 3.332 4.009 -5.030 1.00 80.56 83 PHE A CA 1
ATOM 668 C C . PHE A 1 83 ? 1.927 3.504 -5.351 1.00 80.56 83 PHE A C 1
ATOM 670 O O . PHE A 1 83 ? 1.073 4.300 -5.716 1.00 80.56 83 PHE A O 1
ATOM 677 N N . TYR A 1 84 ? 1.687 2.204 -5.209 1.00 81.38 84 TYR A N 1
ATOM 678 C CA . TYR A 1 84 ? 0.371 1.587 -5.372 1.00 81.38 84 TYR A CA 1
ATOM 679 C C . TYR A 1 84 ? -0.053 0.964 -4.048 1.00 81.38 84 TYR A C 1
ATOM 681 O O . TYR A 1 84 ? 0.733 0.223 -3.461 1.00 81.38 84 TYR A O 1
ATOM 689 N N . LEU A 1 85 ? -1.257 1.259 -3.579 1.00 82.38 85 LEU A N 1
ATOM 690 C CA . LEU A 1 85 ? -1.840 0.739 -2.350 1.00 82.38 85 LEU A CA 1
ATOM 691 C C . LEU A 1 85 ? -2.994 -0.203 -2.692 1.00 82.38 85 LEU A C 1
ATOM 693 O O . LEU A 1 85 ? -3.804 0.085 -3.563 1.00 82.38 85 LEU A O 1
ATOM 697 N N . SER A 1 86 ? -3.066 -1.316 -1.973 1.00 77.12 86 SER A N 1
ATOM 698 C CA . SER A 1 86 ? -4.209 -2.227 -1.998 1.00 77.12 86 SER A CA 1
ATOM 699 C C . SER A 1 86 ? -4.446 -2.815 -0.611 1.00 77.12 86 SER A C 1
ATOM 701 O O . SER A 1 86 ? -3.476 -3.079 0.110 1.00 77.12 86 SER A O 1
ATOM 703 N N . SER A 1 87 ? -5.702 -3.079 -0.251 1.00 75.06 87 SER A N 1
ATOM 704 C CA . SER A 1 87 ? -6.061 -3.811 0.976 1.00 75.06 87 SER A CA 1
ATOM 705 C C . SER A 1 87 ? -6.905 -5.056 0.714 1.00 75.06 87 SER A C 1
ATOM 707 O O . SER A 1 87 ? -7.602 -5.142 -0.291 1.00 75.06 87 SER A O 1
ATOM 709 N N . LEU A 1 88 ? -6.898 -6.011 1.651 1.00 70.38 88 LEU A N 1
ATOM 710 C CA . LEU A 1 88 ? -7.769 -7.192 1.579 1.00 70.38 88 LEU A CA 1
ATOM 711 C C . LEU A 1 88 ? -9.258 -6.813 1.451 1.00 70.38 88 LEU A C 1
ATOM 713 O O . LEU A 1 88 ? -9.985 -7.464 0.712 1.00 70.38 88 LEU A O 1
ATOM 717 N N . SER A 1 89 ? -9.711 -5.761 2.134 1.00 67.50 89 SER A N 1
ATOM 718 C CA . SER A 1 89 ? -11.110 -5.315 2.066 1.00 67.50 89 SER A CA 1
ATOM 719 C C . SER A 1 89 ? -11.473 -4.714 0.705 1.00 67.50 89 SER A C 1
ATOM 721 O O . SER A 1 89 ? -12.525 -5.026 0.160 1.00 67.50 89 SER A O 1
ATOM 723 N N . GLU A 1 90 ? -10.566 -3.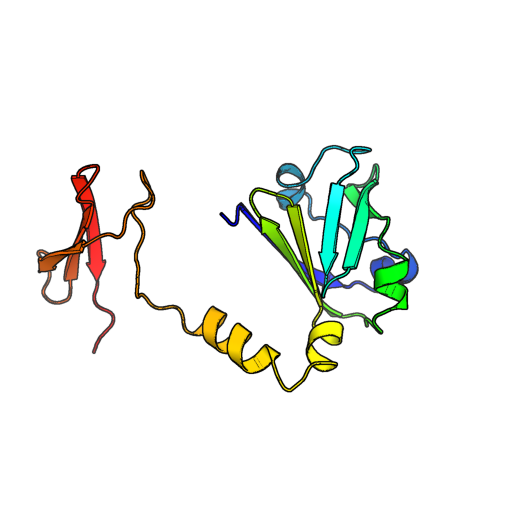942 0.110 1.00 64.94 90 GLU A N 1
ATOM 724 C CA . GLU A 1 90 ? -10.680 -3.427 -1.263 1.00 64.94 90 GLU A CA 1
ATOM 725 C C . GLU A 1 90 ? -10.696 -4.562 -2.307 1.00 64.94 90 GLU A C 1
ATOM 727 O O . GLU A 1 90 ? -11.430 -4.522 -3.290 1.00 64.94 90 GLU A O 1
ATOM 732 N N . ILE A 1 91 ? -9.930 -5.620 -2.045 1.00 62.00 91 ILE A N 1
ATOM 733 C CA . ILE A 1 91 ? -9.858 -6.835 -2.859 1.00 62.00 91 ILE A CA 1
ATOM 734 C C . ILE A 1 91 ? -11.147 -7.673 -2.772 1.00 62.00 91 ILE A C 1
ATOM 736 O O . ILE A 1 91 ? -11.612 -8.203 -3.783 1.00 62.00 91 ILE A O 1
ATOM 740 N N . ILE A 1 92 ? -11.715 -7.820 -1.570 1.00 57.00 92 ILE A N 1
ATOM 741 C CA . ILE A 1 92 ? -12.938 -8.602 -1.324 1.00 57.00 92 ILE A CA 1
ATOM 742 C C . ILE A 1 92 ? -14.149 -7.956 -2.006 1.00 57.00 92 ILE A C 1
ATOM 744 O O . ILE A 1 92 ? -14.978 -8.676 -2.559 1.00 57.00 92 ILE A O 1
ATOM 748 N N . ASP A 1 93 ? -14.225 -6.624 -2.047 1.00 56.38 93 ASP A N 1
ATOM 749 C CA . ASP A 1 93 ? -15.286 -5.911 -2.775 1.00 56.38 93 ASP A CA 1
ATOM 750 C C . ASP A 1 93 ? -15.255 -6.182 -4.298 1.00 56.38 93 ASP A C 1
ATOM 752 O O . ASP A 1 93 ? -16.266 -6.018 -4.980 1.00 56.38 93 ASP A O 1
ATOM 756 N N . GLN A 1 94 ? -14.134 -6.673 -4.847 1.00 55.88 94 GLN A N 1
ATOM 757 C CA . GLN A 1 94 ? -13.951 -6.977 -6.274 1.00 55.88 94 GLN A CA 1
ATOM 758 C C . GLN A 1 94 ? -13.804 -8.477 -6.590 1.00 55.88 94 GLN A C 1
ATOM 760 O O . GLN A 1 94 ? -13.031 -8.867 -7.476 1.00 55.88 94 GLN A O 1
ATOM 765 N N . GLN A 1 95 ? -14.551 -9.350 -5.909 1.00 47.28 95 GLN A N 1
ATOM 766 C CA . GLN A 1 95 ? -14.410 -10.812 -6.014 1.00 47.28 95 GLN A CA 1
ATOM 767 C C . GLN A 1 95 ? -14.881 -11.461 -7.344 1.00 47.28 95 GLN A C 1
ATOM 769 O O . GLN A 1 95 ? -15.530 -12.504 -7.347 1.00 47.28 95 GLN A O 1
ATOM 774 N N . GLN A 1 96 ? -14.485 -10.899 -8.492 1.00 45.69 96 GLN A N 1
ATOM 775 C CA . GLN A 1 96 ? -14.381 -11.605 -9.778 1.00 45.69 96 GLN A CA 1
ATOM 776 C C . GLN A 1 96 ? -13.043 -11.382 -10.517 1.00 45.69 96 GLN A C 1
ATOM 778 O O . GLN A 1 96 ? -12.722 -12.179 -11.393 1.00 45.69 96 GLN A O 1
ATOM 783 N N . HIS A 1 97 ? -12.209 -10.398 -10.143 1.00 43.03 97 HIS A N 1
ATOM 784 C CA . HIS A 1 97 ? -10.944 -10.117 -10.854 1.00 43.03 97 HIS A CA 1
ATOM 785 C C . HIS A 1 97 ? -9.661 -10.456 -10.074 1.00 43.03 97 HIS A C 1
ATOM 787 O O . HIS A 1 97 ? -8.642 -10.770 -10.688 1.00 43.03 97 HIS A O 1
ATOM 793 N N . PHE A 1 98 ? -9.691 -10.465 -8.737 1.00 40.84 98 PHE A N 1
ATOM 794 C CA . PHE A 1 98 ? -8.466 -10.592 -7.935 1.00 40.84 98 PHE A CA 1
ATOM 795 C C . PHE A 1 98 ? -7.856 -12.004 -7.894 1.00 40.84 98 PHE A C 1
ATOM 797 O O . PHE A 1 98 ? -6.636 -12.143 -7.817 1.00 40.84 98 PHE A O 1
ATOM 804 N N . ASN A 1 99 ? -8.667 -13.063 -8.004 1.00 42.94 99 ASN A N 1
ATOM 805 C CA . ASN A 1 99 ? -8.150 -14.438 -7.976 1.00 42.94 99 ASN A CA 1
ATOM 806 C C . ASN A 1 99 ? -7.166 -14.714 -9.131 1.00 42.94 99 ASN A C 1
ATOM 808 O O . ASN A 1 99 ? -6.197 -15.433 -8.926 1.00 42.94 99 ASN A O 1
ATOM 812 N N . LEU A 1 100 ? -7.350 -14.074 -10.293 1.00 44.78 100 LEU A N 1
ATOM 813 C CA . LEU A 1 100 ? -6.468 -14.210 -11.460 1.00 44.78 100 LEU A CA 1
ATOM 814 C C . LEU A 1 100 ? -5.109 -13.515 -11.271 1.00 44.78 100 LEU A C 1
ATOM 816 O O . LEU A 1 100 ? -4.082 -14.051 -11.677 1.00 44.78 100 LEU A O 1
ATOM 820 N N . GLU A 1 101 ? -5.079 -12.336 -10.644 1.00 38.22 101 GLU A N 1
ATOM 821 C CA . GLU A 1 101 ? -3.830 -11.602 -10.378 1.00 38.22 101 GLU A CA 1
ATOM 822 C C . GLU A 1 101 ? -3.065 -12.205 -9.191 1.00 38.22 101 GLU A C 1
ATOM 824 O O . GLU A 1 101 ? -1.840 -12.290 -9.230 1.00 38.22 101 GLU A O 1
ATOM 829 N N . MET A 1 102 ? -3.765 -12.702 -8.164 1.00 36.91 102 MET A N 1
ATOM 830 C CA . MET A 1 102 ? -3.137 -13.401 -7.041 1.00 36.91 102 MET A CA 1
ATOM 831 C C . MET A 1 102 ? -2.586 -14.771 -7.458 1.00 36.91 102 MET A C 1
ATOM 833 O O . MET A 1 102 ? -1.459 -15.089 -7.086 1.00 36.91 102 MET A O 1
ATOM 837 N N . GLU A 1 103 ? -3.317 -15.554 -8.266 1.00 40.97 103 GLU A N 1
ATOM 838 C CA . GLU A 1 103 ? -2.770 -16.776 -8.872 1.00 40.97 103 GLU A CA 1
ATOM 839 C C . GLU A 1 103 ? -1.558 -16.447 -9.732 1.00 40.97 103 GLU A C 1
ATOM 841 O O . GLU A 1 103 ? -0.530 -17.076 -9.549 1.00 40.97 103 GLU A O 1
ATOM 846 N N . ARG A 1 104 ? -1.604 -15.398 -10.558 1.00 37.47 104 ARG A N 1
ATOM 847 C CA . ARG A 1 104 ? -0.449 -14.951 -11.345 1.00 37.47 104 ARG A CA 1
ATOM 848 C C . ARG A 1 104 ? 0.744 -14.531 -10.481 1.00 37.47 104 ARG A C 1
ATOM 850 O O . ARG A 1 104 ? 1.872 -14.804 -10.858 1.00 37.47 104 ARG A O 1
ATOM 857 N N . ILE A 1 105 ? 0.541 -13.880 -9.336 1.00 40.53 105 ILE A N 1
ATOM 858 C CA . ILE A 1 105 ? 1.630 -13.496 -8.417 1.00 40.53 105 ILE A CA 1
ATOM 859 C C . ILE A 1 105 ? 2.198 -14.721 -7.681 1.00 40.53 105 ILE A C 1
ATOM 861 O O . ILE A 1 105 ? 3.401 -14.775 -7.420 1.00 40.53 105 ILE A O 1
ATOM 865 N N . LEU A 1 106 ? 1.354 -15.707 -7.366 1.00 36.47 106 LEU A N 1
ATOM 866 C CA . LEU A 1 106 ? 1.727 -16.927 -6.644 1.00 36.47 106 LEU A CA 1
ATOM 867 C C . LEU A 1 106 ? 2.214 -18.062 -7.563 1.00 36.47 106 LEU A C 1
ATOM 869 O O . LEU A 1 106 ? 2.880 -18.975 -7.082 1.00 36.47 106 LEU A O 1
ATOM 873 N N . SER A 1 107 ? 1.923 -18.002 -8.864 1.00 41.16 107 SER A N 1
ATOM 874 C CA . SER A 1 107 ? 2.263 -19.019 -9.866 1.00 41.16 107 SER A CA 1
ATOM 875 C C . SER A 1 107 ? 3.482 -18.665 -10.721 1.00 41.16 107 SER A C 1
ATOM 877 O O . SER A 1 107 ? 3.755 -19.373 -11.688 1.00 41.16 107 SER A O 1
ATOM 879 N N . ILE A 1 108 ? 4.214 -17.581 -10.429 1.00 41.66 108 ILE A N 1
ATOM 880 C CA . ILE A 1 108 ? 5.443 -17.260 -11.172 1.00 41.66 108 ILE A CA 1
ATOM 881 C C . ILE A 1 108 ? 6.572 -18.212 -10.749 1.00 41.66 108 ILE A C 1
ATOM 883 O O . ILE A 1 108 ? 7.375 -17.928 -9.864 1.00 41.66 108 ILE A O 1
ATOM 887 N N . GLU A 1 109 ? 6.668 -19.318 -11.477 1.00 40.12 109 GLU A N 1
ATOM 888 C CA . GLU A 1 109 ? 7.918 -19.816 -12.052 1.00 40.12 109 GLU A CA 1
ATOM 889 C C . GLU A 1 109 ? 7.680 -20.083 -13.556 1.00 40.12 109 GLU A C 1
ATOM 891 O O . GLU A 1 109 ? 6.588 -20.506 -13.921 1.00 40.12 109 GLU A O 1
ATOM 896 N N . PRO A 1 110 ? 8.687 -19.970 -14.442 1.00 48.09 110 PRO A N 1
ATOM 897 C CA . PRO A 1 110 ? 9.704 -18.934 -14.539 1.00 48.09 110 PRO A CA 1
ATOM 898 C C . PRO A 1 110 ? 9.913 -18.557 -16.022 1.00 48.09 110 PRO A C 1
ATOM 900 O O . PRO A 1 110 ? 10.918 -18.956 -16.599 1.00 48.09 110 PRO A O 1
ATOM 903 N N . ASP A 1 111 ? 9.014 -17.808 -16.657 1.00 46.06 111 ASP A N 1
ATOM 904 C CA . ASP A 1 111 ? 9.151 -17.644 -18.117 1.00 46.06 111 ASP A CA 1
ATOM 905 C C . ASP A 1 111 ? 10.121 -16.561 -18.579 1.00 46.06 111 ASP A C 1
ATOM 907 O O . ASP A 1 111 ? 10.432 -16.532 -19.756 1.00 46.06 111 ASP A O 1
ATOM 911 N N . ASP A 1 112 ? 10.714 -15.767 -17.682 1.00 58.44 112 ASP A N 1
ATOM 912 C CA . ASP A 1 112 ? 11.866 -14.934 -18.037 1.00 58.44 112 ASP A CA 1
ATOM 913 C C . ASP A 1 112 ? 12.754 -14.674 -16.814 1.00 58.44 112 ASP A C 1
ATOM 915 O O . ASP A 1 112 ? 12.601 -13.692 -16.080 1.00 58.44 112 ASP A O 1
ATOM 919 N N . ILE A 1 113 ? 13.721 -15.563 -16.562 1.00 64.38 113 ILE A N 1
ATOM 920 C CA . ILE A 1 113 ? 14.757 -15.290 -15.559 1.00 64.38 113 ILE A CA 1
ATOM 921 C C . ILE A 1 113 ? 15.637 -14.167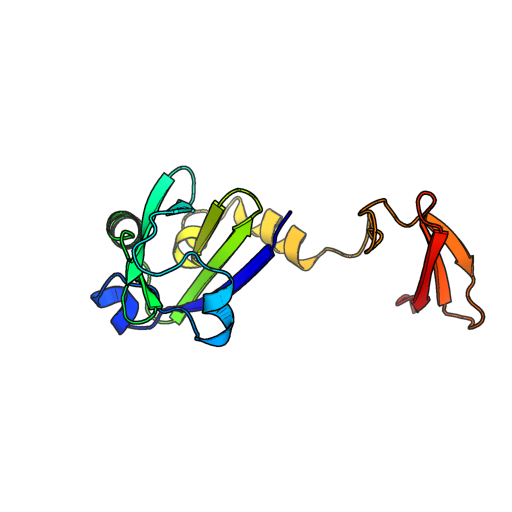 -16.105 1.00 64.38 113 ILE A C 1
ATOM 923 O O . ILE A 1 113 ? 16.471 -14.379 -16.978 1.00 64.38 113 ILE A O 1
ATOM 927 N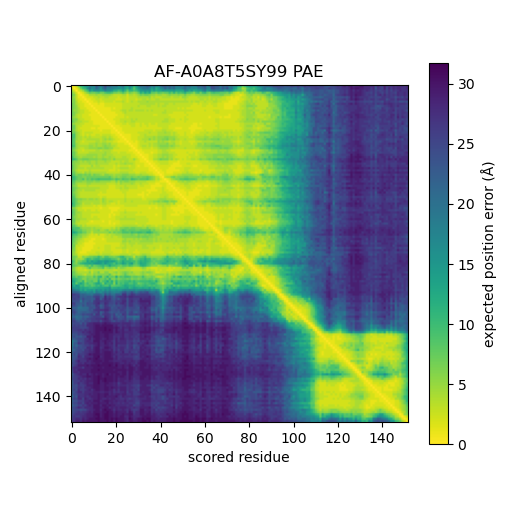 N . LEU A 1 114 ? 15.444 -12.954 -15.592 1.00 71.25 114 LEU A N 1
ATOM 928 C CA . LEU A 1 114 ? 16.171 -11.775 -16.050 1.00 71.25 114 LEU A CA 1
ATOM 929 C C . LEU A 1 114 ? 17.601 -11.747 -15.508 1.00 71.25 114 LEU A C 1
ATOM 931 O O . LEU A 1 114 ? 17.856 -11.978 -14.326 1.00 71.25 114 LEU A O 1
ATOM 935 N N . CYS A 1 115 ? 18.540 -11.353 -16.362 1.00 61.78 115 CYS A N 1
ATOM 936 C CA . CYS A 1 115 ? 19.913 -11.080 -15.980 1.00 61.78 115 CYS A CA 1
ATOM 937 C C . CYS A 1 115 ? 19.953 -9.965 -14.920 1.00 61.78 115 CYS A C 1
ATOM 939 O O . CYS A 1 115 ? 19.434 -8.872 -15.174 1.00 61.78 115 CYS A O 1
ATOM 941 N N . PRO A 1 116 ? 20.623 -10.169 -13.772 1.00 61.97 116 PRO A N 1
ATOM 942 C CA . PRO A 1 116 ? 20.697 -9.156 -12.722 1.00 61.97 116 PRO A CA 1
ATOM 943 C C . PRO A 1 116 ? 21.440 -7.888 -13.169 1.00 61.97 116 PRO A C 1
ATOM 945 O O . PRO A 1 116 ? 21.147 -6.808 -12.667 1.00 61.97 116 PRO A O 1
ATOM 948 N N . ASN A 1 117 ? 22.347 -7.992 -14.148 1.00 55.44 117 ASN A N 1
ATOM 949 C CA . ASN A 1 117 ? 23.156 -6.859 -14.605 1.00 55.44 117 ASN A CA 1
ATOM 950 C C . ASN A 1 117 ? 22.445 -5.977 -15.636 1.00 55.44 117 ASN A C 1
ATOM 952 O O . ASN A 1 117 ? 22.574 -4.759 -15.595 1.00 55.44 117 ASN A O 1
ATOM 956 N N . CYS A 1 118 ? 21.733 -6.573 -16.594 1.00 60.38 118 CYS A N 1
ATOM 957 C CA . CYS A 1 118 ? 21.187 -5.827 -17.735 1.00 60.38 118 CYS A CA 1
ATOM 958 C C . CYS A 1 118 ? 19.695 -6.061 -17.985 1.00 60.38 118 CYS A C 1
ATOM 960 O O . CYS A 1 118 ? 19.165 -5.560 -18.975 1.00 60.38 118 CYS A O 1
ATOM 962 N N . ARG A 1 119 ? 19.024 -6.819 -17.105 1.00 70.00 119 ARG A N 1
ATOM 963 C CA . ARG A 1 119 ? 17.599 -7.174 -17.193 1.00 70.00 119 ARG A CA 1
ATOM 964 C C . ARG A 1 119 ? 17.192 -7.889 -18.490 1.00 70.00 119 ARG A C 1
ATOM 966 O O . ARG A 1 119 ? 16.008 -7.976 -18.772 1.00 70.00 119 ARG A O 1
ATOM 973 N N . TYR A 1 120 ? 18.150 -8.392 -19.269 1.00 73.06 120 TYR A N 1
ATOM 974 C CA . TYR A 1 120 ? 17.891 -9.219 -20.450 1.00 73.06 120 TYR A CA 1
ATOM 975 C C . TYR A 1 120 ? 17.568 -10.656 -20.040 1.00 73.06 120 TYR A C 1
ATOM 977 O O . TYR A 1 120 ? 18.163 -11.140 -19.077 1.00 73.06 120 TYR A O 1
ATOM 985 N N . ASN A 1 121 ? 16.685 -11.336 -20.767 1.00 75.62 121 ASN A N 1
ATOM 986 C CA . ASN A 1 121 ? 16.293 -12.712 -20.461 1.00 75.62 121 ASN A CA 1
ATOM 987 C C . ASN A 1 121 ? 17.529 -13.625 -20.503 1.00 75.62 121 ASN A C 1
ATOM 989 O O . ASN A 1 121 ? 18.356 -13.535 -21.414 1.00 75.62 121 ASN A O 1
ATOM 993 N N . LEU A 1 122 ? 17.718 -14.441 -19.465 1.00 68.06 122 LEU A N 1
ATOM 994 C CA . LEU A 1 122 ? 18.774 -15.441 -19.451 1.00 68.06 122 LEU A CA 1
ATOM 995 C C . LEU A 1 122 ? 18.325 -16.632 -20.292 1.00 68.06 122 LEU A C 1
ATOM 997 O O . LEU A 1 122 ? 17.301 -17.251 -20.019 1.00 68.06 122 LEU A O 1
ATOM 1001 N N . GLU A 1 123 ? 19.124 -16.959 -21.296 1.00 78.62 123 GLU A N 1
ATOM 1002 C CA . GLU A 1 123 ? 18.842 -18.027 -22.246 1.00 78.62 123 GLU A CA 1
ATOM 1003 C C . GLU A 1 123 ? 19.445 -19.343 -21.757 1.00 78.62 123 GLU A C 1
ATOM 1005 O O . GLU A 1 123 ? 20.494 -19.359 -21.105 1.00 78.62 123 GLU A O 1
ATOM 1010 N N . HIS A 1 124 ? 18.809 -20.466 -22.085 1.00 77.31 124 HIS A N 1
ATOM 1011 C CA . HIS A 1 124 ? 19.341 -21.781 -21.748 1.00 77.31 124 HIS A CA 1
ATOM 1012 C C . HIS A 1 124 ? 20.645 -22.054 -22.506 1.00 77.31 124 HIS A C 1
ATOM 1014 O O . HIS A 1 124 ? 20.675 -22.068 -23.732 1.00 77.31 124 HIS A O 1
ATOM 1020 N N . ALA A 1 125 ? 21.723 -22.291 -21.759 1.00 75.50 125 ALA A N 1
ATOM 1021 C CA . ALA A 1 125 ? 23.071 -22.469 -22.291 1.00 75.50 125 ALA A CA 1
ATOM 1022 C C . ALA A 1 125 ? 23.607 -23.905 -22.141 1.00 75.50 125 ALA A C 1
ATOM 1024 O O . ALA A 1 125 ? 24.694 -24.197 -22.637 1.00 75.50 125 ALA A O 1
ATOM 1025 N N . GLY A 1 126 ? 22.867 -24.803 -21.479 1.00 74.94 126 GLY A N 1
ATOM 1026 C CA . GLY A 1 126 ? 23.177 -26.233 -21.405 1.00 74.94 126 GLY A CA 1
ATOM 1027 C C . GLY A 1 126 ? 22.933 -26.852 -20.029 1.00 74.94 126 GLY A C 1
ATOM 1028 O O . GLY A 1 126 ? 22.410 -26.210 -19.118 1.00 74.94 126 GLY A O 1
ATOM 1029 N N . LYS A 1 127 ? 23.338 -28.117 -19.865 1.00 74.00 127 LYS A N 1
ATOM 1030 C CA . LYS A 1 127 ? 23.305 -28.820 -18.574 1.00 74.00 127 LYS A CA 1
ATOM 1031 C C . LYS A 1 127 ? 24.494 -28.411 -17.702 1.00 74.00 127 LYS A C 1
ATOM 1033 O O . LYS A 1 127 ? 25.597 -28.194 -18.201 1.00 74.00 127 LYS A O 1
ATOM 1038 N N . GLY A 1 128 ? 24.249 -28.277 -16.403 1.00 65.69 128 GLY A N 1
ATOM 1039 C CA . GLY A 1 128 ? 25.289 -28.037 -15.410 1.00 65.69 128 GLY A CA 1
ATOM 1040 C C . GLY A 1 128 ? 26.075 -29.311 -15.102 1.00 65.69 128 GLY A C 1
ATOM 1041 O O . GLY A 1 128 ? 25.778 -30.390 -15.603 1.00 65.69 128 GLY A O 1
ATOM 1042 N N . THR A 1 129 ? 27.106 -29.192 -14.269 1.00 64.62 129 THR A N 1
ATOM 1043 C CA . THR A 1 129 ? 28.010 -30.305 -13.924 1.00 64.62 129 THR A CA 1
ATOM 1044 C C . THR A 1 129 ? 27.398 -31.348 -12.985 1.00 64.62 129 THR A C 1
ATOM 1046 O O . THR A 1 129 ? 28.029 -32.368 -12.725 1.00 64.62 129 THR A O 1
ATOM 1049 N N . ARG A 1 130 ? 26.197 -31.097 -12.453 1.00 65.25 130 ARG A N 1
ATOM 1050 C CA . ARG A 1 130 ? 25.419 -32.040 -11.636 1.00 65.25 130 ARG A CA 1
ATOM 1051 C C . ARG A 1 130 ? 24.173 -32.471 -12.407 1.00 65.25 130 ARG A C 1
ATOM 1053 O O . ARG A 1 130 ? 23.591 -31.630 -13.092 1.00 65.25 130 ARG A O 1
ATOM 1060 N N . ASP A 1 131 ? 23.764 -33.729 -12.248 1.00 61.34 131 ASP A N 1
ATOM 1061 C CA . ASP A 1 131 ? 22.696 -34.360 -13.044 1.00 61.34 131 ASP A CA 1
ATOM 1062 C C . ASP A 1 131 ? 21.367 -33.582 -13.038 1.00 61.34 131 ASP A C 1
ATOM 1064 O O . ASP A 1 131 ? 20.696 -33.519 -14.067 1.00 61.34 131 ASP A O 1
ATOM 1068 N N . ASP A 1 132 ? 21.079 -32.849 -11.957 1.00 65.50 132 ASP A N 1
ATOM 1069 C CA . ASP A 1 132 ? 19.854 -32.050 -11.805 1.00 65.50 132 ASP A CA 1
ATOM 1070 C C . ASP A 1 132 ? 20.118 -30.543 -11.927 1.00 65.50 132 ASP A C 1
ATOM 1072 O O . ASP A 1 132 ? 19.576 -29.735 -11.172 1.00 65.50 132 ASP A O 1
ATOM 1076 N N . SER A 1 133 ? 21.038 -30.123 -12.794 1.00 72.38 133 SER A N 1
ATOM 1077 C CA . SER A 1 133 ? 21.373 -28.704 -12.946 1.00 72.38 133 SER A CA 1
ATOM 1078 C C . SER A 1 133 ? 21.405 -28.252 -14.395 1.00 72.38 133 SER A C 1
ATOM 1080 O O . SER A 1 133 ? 21.765 -29.002 -15.301 1.00 72.38 133 SER A O 1
ATOM 1082 N N . TYR A 1 134 ? 21.050 -26.990 -14.616 1.00 69.75 134 TYR A N 1
ATOM 1083 C CA . TYR A 1 134 ? 21.104 -26.340 -15.917 1.00 69.75 134 TYR A CA 1
ATOM 1084 C C . TYR A 1 134 ? 21.704 -24.942 -15.814 1.00 69.75 134 TYR A C 1
ATOM 1086 O O . TYR A 1 134 ? 21.669 -24.286 -14.770 1.00 69.75 134 TYR A O 1
ATOM 1094 N N . ILE A 1 135 ? 22.299 -24.508 -16.917 1.00 75.88 135 ILE A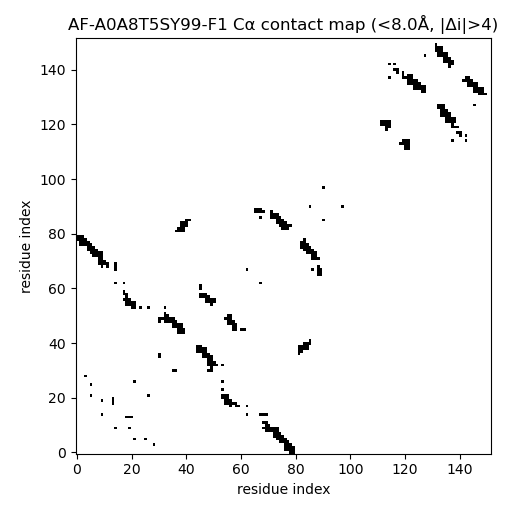 N 1
ATOM 1095 C CA . ILE A 1 135 ? 23.026 -23.255 -17.048 1.00 75.88 135 ILE A CA 1
ATOM 1096 C C . ILE A 1 135 ? 22.180 -22.292 -17.871 1.00 75.88 135 ILE A C 1
ATOM 1098 O O . ILE A 1 135 ? 21.696 -22.630 -18.951 1.00 75.88 135 ILE A O 1
ATOM 1102 N N . LEU A 1 136 ? 22.047 -21.071 -17.373 1.00 78.31 136 LEU A N 1
ATOM 1103 C CA . LEU A 1 136 ? 21.425 -19.948 -18.050 1.00 78.31 136 LEU A CA 1
ATOM 1104 C C . LEU A 1 136 ? 22.481 -18.869 -18.297 1.00 78.31 136 LEU A C 1
ATOM 1106 O O . LEU A 1 136 ? 23.273 -18.565 -17.402 1.00 78.31 136 LEU A O 1
ATOM 1110 N N . LYS A 1 137 ? 22.510 -18.275 -19.490 1.00 77.31 137 LYS A N 1
ATOM 1111 C CA . LYS A 1 137 ? 23.501 -17.261 -19.864 1.00 77.31 137 LYS A CA 1
ATOM 1112 C C . LYS A 1 137 ? 22.843 -16.021 -20.449 1.00 77.31 137 LYS A C 1
ATOM 1114 O O . LYS A 1 137 ? 21.900 -16.089 -21.226 1.00 77.31 137 LYS A O 1
ATOM 1119 N N . CYS A 1 138 ? 23.373 -14.862 -20.082 1.00 79.94 138 CYS A N 1
ATOM 1120 C CA . CYS A 1 138 ? 22.974 -13.595 -20.663 1.00 79.94 138 CYS A CA 1
ATOM 1121 C C . CYS A 1 138 ? 23.731 -13.351 -21.971 1.00 79.94 138 CYS A C 1
ATOM 1123 O O . CYS A 1 138 ? 24.953 -13.169 -21.946 1.00 79.94 138 CYS A O 1
ATOM 1125 N N . ALA A 1 139 ? 23.007 -13.239 -23.085 1.00 77.81 139 ALA A N 1
ATOM 1126 C CA . ALA A 1 139 ? 23.587 -12.908 -24.386 1.00 77.81 139 ALA A CA 1
ATOM 1127 C C . ALA A 1 139 ? 24.225 -11.502 -24.437 1.00 77.81 139 ALA A C 1
ATOM 1129 O O . ALA A 1 139 ? 25.119 -11.261 -25.242 1.00 77.81 139 ALA A O 1
ATOM 1130 N N . ARG A 1 140 ? 23.807 -10.569 -23.564 1.00 78.06 140 ARG A N 1
ATOM 1131 C CA . ARG A 1 140 ? 24.286 -9.173 -23.582 1.00 78.06 140 ARG A CA 1
ATOM 1132 C C . ARG A 1 140 ? 25.550 -8.916 -22.773 1.00 78.06 140 ARG A C 1
ATOM 1134 O O . ARG A 1 140 ? 26.413 -8.178 -23.226 1.00 78.06 140 ARG A O 1
ATOM 1141 N N . CYS A 1 141 ? 25.646 -9.462 -21.562 1.00 73.12 141 CYS A N 1
ATOM 1142 C CA . CYS A 1 141 ? 26.763 -9.161 -20.657 1.00 73.12 141 CYS A CA 1
ATOM 1143 C C . CYS A 1 141 ? 27.568 -10.400 -20.242 1.00 73.12 141 CYS A C 1
ATOM 1145 O O . CYS A 1 141 ? 28.442 -10.299 -19.387 1.00 73.12 141 CYS A O 1
ATOM 1147 N N . GLY A 1 142 ? 27.241 -11.579 -20.785 1.00 79.44 142 GLY A N 1
ATOM 1148 C CA . GLY A 1 142 ? 27.960 -12.829 -20.525 1.00 79.44 142 GLY A CA 1
ATOM 1149 C C . GLY A 1 142 ? 27.740 -13.441 -19.138 1.00 79.44 142 GLY A C 1
ATOM 1150 O O . GLY A 1 142 ? 28.327 -14.482 -18.842 1.00 79.44 142 GLY A O 1
ATOM 1151 N N . PHE A 1 143 ? 26.895 -12.835 -18.296 1.00 75.38 143 PHE A N 1
ATOM 1152 C CA . PHE A 1 143 ? 26.562 -13.358 -16.968 1.00 75.38 143 PHE A CA 1
ATOM 1153 C C . PHE A 1 143 ? 26.002 -14.780 -17.069 1.00 75.38 143 PHE A C 1
ATOM 1155 O O . PHE A 1 143 ? 25.169 -15.048 -17.932 1.00 75.38 143 PHE A O 1
ATOM 1162 N N . THR A 1 144 ? 26.451 -15.672 -16.185 1.00 78.88 144 THR A N 1
ATOM 1163 C CA . THR A 1 144 ? 26.082 -17.092 -16.188 1.00 78.88 144 THR A CA 1
ATOM 1164 C C . THR A 1 144 ? 25.504 -17.484 -14.831 1.00 78.88 144 THR A C 1
ATOM 1166 O O . THR A 1 144 ? 26.094 -17.179 -13.797 1.00 78.88 144 THR A O 1
ATOM 1169 N N . LEU A 1 145 ? 24.363 -18.169 -14.841 1.00 75.81 145 LEU A N 1
ATOM 1170 C CA . LEU A 1 145 ? 23.648 -18.669 -13.671 1.00 75.81 145 LEU A CA 1
ATOM 1171 C C . LEU A 1 145 ? 23.506 -20.189 -13.778 1.00 75.81 145 LEU A C 1
ATOM 1173 O O . LEU A 1 145 ? 23.071 -20.689 -14.808 1.00 75.81 145 LEU A O 1
ATOM 1177 N N . VAL A 1 146 ? 23.835 -20.922 -12.716 1.00 78.31 146 VAL A N 1
ATOM 1178 C CA . VAL A 1 146 ? 23.612 -22.374 -12.634 1.00 78.31 146 VAL A CA 1
ATOM 1179 C C . VAL A 1 146 ? 22.463 -22.616 -11.658 1.00 78.31 146 VAL A C 1
ATOM 1181 O O . VAL A 1 146 ? 22.593 -22.290 -10.479 1.00 78.31 146 VAL A O 1
ATOM 1184 N N . LYS A 1 147 ? 21.335 -23.149 -12.139 1.00 69.31 147 LYS A N 1
ATOM 1185 C CA . LYS A 1 147 ? 20.138 -23.442 -11.330 1.00 69.31 147 LYS A CA 1
ATOM 1186 C C . LYS A 1 147 ? 19.943 -24.958 -11.229 1.00 69.31 147 LYS A C 1
ATOM 1188 O O . LYS A 1 147 ? 20.229 -25.690 -12.175 1.00 69.31 147 LYS A O 1
ATOM 1193 N N . LYS A 1 148 ? 19.489 -25.430 -10.067 1.00 68.00 148 LYS A N 1
ATOM 1194 C CA . LYS A 1 148 ? 19.078 -26.824 -9.866 1.00 68.00 148 LYS A CA 1
ATOM 1195 C C . LYS A 1 148 ? 17.655 -26.992 -10.415 1.00 68.00 148 LYS A C 1
ATOM 1197 O O . LYS A 1 148 ? 16.811 -26.148 -10.117 1.00 68.00 148 LYS A O 1
ATOM 1202 N N . SER A 1 149 ? 17.384 -28.005 -11.235 1.00 57.75 149 SER A N 1
ATOM 1203 C CA . SER A 1 149 ? 16.014 -28.302 -11.664 1.00 57.75 149 SER A CA 1
ATOM 1204 C C . SER A 1 149 ? 15.213 -28.817 -10.473 1.00 57.75 149 SER A C 1
ATOM 1206 O O . SER A 1 149 ? 15.678 -29.691 -9.748 1.00 57.75 149 SER A O 1
ATOM 1208 N N . HIS A 1 150 ? 14.022 -28.257 -10.268 1.00 52.84 150 HIS A N 1
ATOM 1209 C CA . HIS A 1 150 ? 13.073 -28.676 -9.230 1.00 52.84 150 HIS A CA 1
ATOM 1210 C C . HIS A 1 150 ? 12.057 -29.714 -9.734 1.00 52.84 150 HIS A C 1
ATOM 1212 O O . HIS A 1 150 ? 11.007 -29.890 -9.127 1.00 52.84 150 HIS A O 1
ATOM 1218 N N . PHE A 1 151 ? 12.362 -30.392 -10.838 1.00 43.75 151 PHE A N 1
ATOM 1219 C CA . PHE A 1 151 ? 11.536 -31.477 -11.353 1.00 43.75 151 PHE A CA 1
ATOM 1220 C C . PHE A 1 151 ? 12.075 -32.805 -10.814 1.00 43.75 151 PHE A C 1
ATOM 1222 O O . PHE A 1 151 ? 13.193 -33.177 -11.173 1.00 43.75 151 PHE A O 1
ATOM 1229 N N . ASP A 1 152 ? 11.297 -33.443 -9.934 1.00 35.53 152 ASP A N 1
ATOM 1230 C CA . ASP A 1 152 ? 11.323 -34.899 -9.719 1.00 35.53 152 ASP A CA 1
ATOM 1231 C C . ASP A 1 152 ? 10.680 -35.605 -10.928 1.00 35.53 152 ASP A C 1
ATOM 1233 O O . ASP A 1 152 ? 9.646 -35.094 -11.429 1.00 35.53 152 ASP A O 1
#

Solvent-accessible surface area (backbone atoms only — not comparable to full-atom values): 8987 Å² total; per-residue (Å²): 103,77,81,53,71,51,75,48,61,40,48,65,62,32,66,74,67,43,29,48,78,51,57,78,92,57,46,84,81,49,73,56,68,75,41,79,47,53,39,33,39,99,97,41,77,32,67,23,32,30,41,98,85,45,24,40,34,57,42,56,70,56,61,71,74,35,89,74,51,70,64,34,44,38,38,40,39,32,41,83,87,46,36,38,47,50,38,51,52,63,44,59,78,41,80,84,61,50,69,64,55,52,47,54,70,75,56,74,74,75,93,66,55,53,29,91,89,76,64,44,60,38,40,85,70,47,75,39,98,46,100,57,26,33,27,30,31,22,88,86,79,67,51,74,46,80,45,71,60,90,76,129

Mean predicted aligned error: 15.34 Å

Nearest PDB structures (foldseek):
  4omo-assembly2_B  TM=3.625E-01  e=7.052E+00  Gallus gallus
  7wbx-assembly1_W  TM=1.945E-01  e=2.169E+00  Komagataella phaffii

pLDDT: mean 72.78, std 16.11, range [35.53, 94.19]

Secondary structure (DSSP, 8-state):
-EEEEEEEEPPHHHHHHT-EEPPGGGGGGS--TT--EEEEETTEEEEEEE-TTSEEE--HHHHHHS---TT-EEEEEEETTEEEEEEHHHHHTTTTTHHHHHHHHHS---S--B-TTT-PBEEEEEE-SSTTEEEEEETTT--EEEEE----